Protein AF-A0A9E4A4Y9-F1 (afdb_monomer)

pLDDT: mean 81.12, std 15.66, range [38.66, 94.12]

Radius of gyration: 18.66 Å; Cα contacts (8 Å, |Δi|>4): 72; chains: 1; bounding box: 47×20×52 Å

Structure (mmCIF, N/CA/C/O backbone):
data_AF-A0A9E4A4Y9-F1
#
_entry.id   AF-A0A9E4A4Y9-F1
#
loop_
_atom_site.group_PDB
_atom_site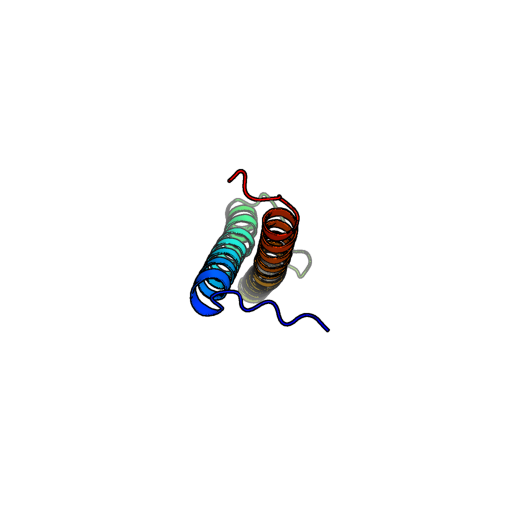.id
_atom_site.type_symbol
_atom_site.label_atom_id
_atom_site.label_alt_id
_atom_site.label_comp_id
_atom_site.label_asym_id
_atom_site.label_entity_id
_atom_site.label_seq_id
_atom_site.pdbx_PDB_ins_code
_atom_site.Cartn_x
_atom_site.Cartn_y
_atom_site.Cartn_z
_atom_site.occupancy
_atom_site.B_iso_or_equiv
_atom_site.auth_seq_id
_atom_site.auth_comp_id
_atom_site.auth_asym_id
_atom_site.auth_atom_id
_atom_site.pdbx_PDB_model_num
ATOM 1 N N . MET A 1 1 ? -4.767 7.521 32.733 1.00 41.19 1 MET A N 1
ATOM 2 C CA . MET A 1 1 ? -4.745 6.905 31.389 1.00 41.19 1 MET A CA 1
ATOM 3 C C . MET A 1 1 ? -5.995 6.057 31.271 1.00 41.19 1 MET A C 1
ATOM 5 O O . MET A 1 1 ? -6.152 5.130 32.047 1.00 41.19 1 MET A O 1
ATOM 9 N N . GLN A 1 2 ? -6.954 6.461 30.441 1.00 40.31 2 GLN A N 1
ATOM 10 C CA . GLN A 1 2 ? -8.264 5.812 30.400 1.00 40.31 2 GLN A CA 1
ATOM 11 C C . GLN A 1 2 ? -8.219 4.698 29.356 1.00 40.31 2 GLN A C 1
ATOM 13 O O . GLN A 1 2 ? -8.190 4.977 28.158 1.00 40.31 2 GLN A O 1
ATOM 18 N N . GLU A 1 3 ? -8.153 3.449 29.817 1.00 40.72 3 GLU A N 1
ATOM 19 C CA . GLU A 1 3 ? -8.118 2.273 28.951 1.00 40.72 3 GLU A CA 1
ATOM 20 C C . GLU A 1 3 ? -9.422 2.178 28.161 1.00 40.72 3 GLU A C 1
ATOM 22 O O . GLU A 1 3 ? -10.509 1.866 28.661 1.00 40.72 3 GLU A O 1
ATOM 27 N N . VAL A 1 4 ? -9.329 2.515 26.882 1.00 51.56 4 VAL A N 1
ATOM 28 C CA . VAL A 1 4 ? -10.434 2.355 25.957 1.00 51.56 4 VAL A CA 1
ATOM 29 C C . VAL A 1 4 ? -10.510 0.867 25.619 1.00 51.56 4 VAL A C 1
ATOM 31 O O . VAL A 1 4 ? -9.873 0.413 24.677 1.00 51.56 4 VAL A O 1
ATOM 34 N N . HIS A 1 5 ? -11.300 0.101 26.381 1.00 49.41 5 HIS A N 1
ATOM 35 C CA . HIS A 1 5 ? -11.746 -1.240 25.983 1.00 49.41 5 HIS A CA 1
ATOM 36 C C . HIS A 1 5 ? -12.624 -1.119 24.719 1.00 49.41 5 HIS A C 1
ATOM 38 O O . HIS A 1 5 ? -13.853 -1.053 24.775 1.00 49.41 5 HIS A O 1
ATOM 44 N N . LEU A 1 6 ? -11.979 -0.965 23.564 1.00 55.94 6 LEU A N 1
ATOM 45 C CA . LEU A 1 6 ? -12.563 -1.150 22.240 1.00 55.94 6 LEU A CA 1
ATOM 46 C C . LEU A 1 6 ? -12.510 -2.650 21.930 1.00 55.94 6 LEU A C 1
ATOM 48 O O . LEU A 1 6 ? -11.510 -3.274 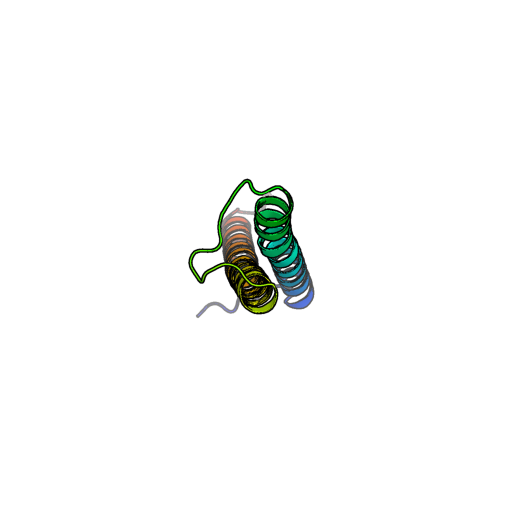22.270 1.00 55.94 6 LEU A O 1
ATOM 52 N N . PRO A 1 7 ? -13.516 -3.259 21.275 1.00 63.72 7 PRO A N 1
ATOM 53 C CA . PRO A 1 7 ? -13.386 -4.601 20.712 1.00 63.72 7 PRO A CA 1
ATOM 54 C C . PRO A 1 7 ? -12.258 -4.625 19.668 1.00 63.72 7 PRO A C 1
ATOM 56 O O . PRO A 1 7 ? -12.491 -4.422 18.473 1.00 63.72 7 PRO A O 1
ATOM 59 N N . ILE A 1 8 ? -11.031 -4.857 20.148 1.00 67.81 8 ILE A N 1
ATOM 60 C CA . ILE A 1 8 ? -9.758 -4.723 19.424 1.00 67.81 8 ILE A CA 1
ATOM 61 C C . ILE A 1 8 ? -9.844 -5.449 18.083 1.00 67.81 8 ILE A C 1
ATOM 63 O O . ILE A 1 8 ? -9.519 -4.883 17.046 1.00 67.81 8 ILE A O 1
ATOM 67 N N . LYS A 1 9 ? -10.425 -6.653 18.086 1.00 71.69 9 LYS A N 1
ATOM 68 C CA . LYS A 1 9 ? -10.541 -7.522 16.912 1.00 71.69 9 LYS A CA 1
ATOM 69 C C . LYS A 1 9 ? -11.349 -6.904 15.760 1.00 71.69 9 LYS A C 1
ATOM 71 O O . LYS A 1 9 ? -10.947 -7.019 14.604 1.00 71.69 9 LYS A O 1
ATOM 76 N N . LYS A 1 10 ? -12.464 -6.215 16.046 1.00 69.94 10 LYS A N 1
ATOM 77 C CA . LYS A 1 10 ? -13.322 -5.613 15.004 1.00 69.94 10 LYS A CA 1
ATOM 78 C C . LYS A 1 10 ? -12.651 -4.397 14.370 1.00 69.94 10 LYS A C 1
ATOM 80 O O . LYS A 1 10 ? -12.659 -4.253 13.153 1.00 69.94 10 LYS A O 1
ATOM 85 N N . TYR A 1 11 ? -12.047 -3.549 15.193 1.00 77.19 11 TYR A N 1
ATOM 86 C CA . TYR A 1 11 ? -11.372 -2.344 14.721 1.00 77.19 11 TYR A CA 1
ATOM 87 C C . TYR A 1 11 ? -10.061 -2.656 14.009 1.00 77.19 11 TYR A C 1
ATOM 89 O O . TYR A 1 11 ? -9.816 -2.100 12.949 1.00 77.19 11 TYR A O 1
ATOM 97 N N . GLN A 1 12 ? -9.296 -3.626 14.505 1.00 81.19 12 GLN A N 1
ATOM 98 C CA . GLN A 1 12 ? -8.115 -4.149 13.826 1.00 81.19 12 GLN A CA 1
ATOM 99 C C . GLN A 1 12 ? -8.460 -4.721 12.445 1.00 81.19 12 GLN A C 1
ATOM 101 O O . GLN A 1 12 ? -7.731 -4.474 11.491 1.00 81.19 12 GLN A O 1
ATOM 106 N N . THR A 1 13 ? -9.596 -5.417 12.306 1.00 85.81 13 THR A N 1
ATOM 107 C CA . THR A 1 13 ? -10.062 -5.908 10.996 1.00 85.81 13 THR A CA 1
ATOM 108 C C . THR A 1 13 ? -10.318 -4.754 10.024 1.00 85.81 13 THR A C 1
ATOM 110 O O . THR A 1 13 ? -9.880 -4.819 8.881 1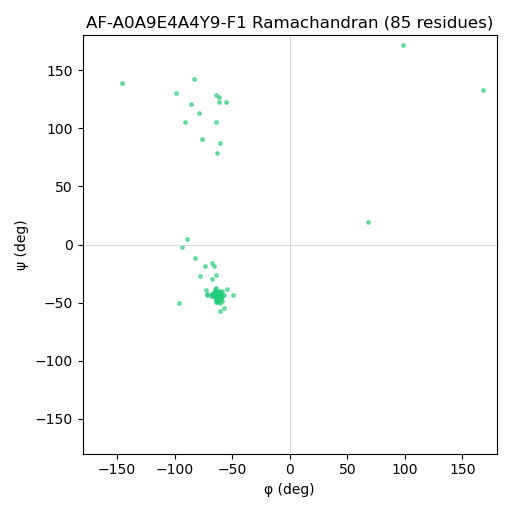.00 85.81 13 THR A O 1
ATOM 113 N N . ILE A 1 14 ? -10.963 -3.671 10.475 1.00 84.69 14 ILE A N 1
ATOM 114 C CA . ILE A 1 14 ? -11.206 -2.477 9.645 1.00 84.69 14 ILE A CA 1
ATOM 115 C C . ILE A 1 14 ? -9.878 -1.855 9.199 1.00 84.69 14 ILE A C 1
ATOM 117 O O . ILE A 1 14 ? -9.718 -1.539 8.023 1.00 84.69 14 ILE A O 1
ATOM 121 N N . THR A 1 15 ? -8.914 -1.727 10.111 1.00 85.94 15 THR A N 1
ATOM 122 C CA . THR A 1 15 ? -7.589 -1.176 9.805 1.00 85.94 15 THR A CA 1
ATOM 123 C C . THR A 1 15 ? -6.823 -2.040 8.803 1.00 85.94 15 THR A C 1
ATOM 125 O O . THR A 1 15 ? -6.217 -1.509 7.877 1.00 85.94 15 THR A O 1
ATOM 128 N N . ILE A 1 16 ? -6.879 -3.368 8.951 1.00 88.00 16 ILE A N 1
ATOM 129 C CA . ILE A 1 16 ? -6.244 -4.315 8.024 1.00 88.00 16 ILE A CA 1
ATOM 130 C C . ILE A 1 16 ? -6.884 -4.215 6.640 1.00 88.00 16 ILE A C 1
ATOM 132 O O . ILE A 1 16 ? -6.169 -4.104 5.648 1.00 88.00 16 ILE A O 1
ATOM 136 N N . VAL A 1 17 ? -8.217 -4.202 6.559 1.00 91.50 17 VAL A N 1
ATOM 137 C CA . VAL A 1 17 ? -8.924 -4.053 5.279 1.00 91.50 17 VAL A CA 1
ATOM 138 C C . VAL A 1 17 ? -8.559 -2.722 4.621 1.00 91.50 17 VAL A C 1
ATOM 140 O O . VAL A 1 17 ? -8.231 -2.704 3.439 1.00 91.50 17 VAL A O 1
ATOM 143 N N . ALA A 1 18 ? -8.533 -1.623 5.379 1.00 90.62 18 ALA A N 1
ATOM 144 C CA . ALA A 1 18 ? -8.123 -0.319 4.863 1.00 90.62 18 ALA A CA 1
ATOM 145 C C . ALA A 1 18 ? -6.672 -0.320 4.351 1.00 90.62 18 ALA A C 1
ATOM 147 O O . ALA A 1 18 ? -6.403 0.248 3.295 1.00 90.62 18 ALA A O 1
ATOM 148 N N . ALA A 1 19 ? -5.752 -0.991 5.048 1.00 89.00 19 ALA A N 1
ATOM 149 C CA . ALA A 1 19 ? -4.367 -1.129 4.609 1.00 89.00 19 ALA A CA 1
ATOM 150 C C . ALA A 1 19 ? -4.250 -1.951 3.314 1.00 89.00 19 ALA A C 1
ATOM 152 O O . ALA A 1 19 ? -3.524 -1.553 2.407 1.00 89.00 19 ALA A O 1
ATOM 153 N N . VAL A 1 20 ? -4.998 -3.053 3.186 1.00 93.00 20 VAL A N 1
ATOM 154 C CA . VAL A 1 20 ? -5.031 -3.872 1.959 1.00 93.00 20 VAL A CA 1
ATOM 155 C C . VAL A 1 20 ? -5.604 -3.080 0.784 1.00 93.00 20 VAL A C 1
ATOM 157 O O . VAL A 1 20 ? -5.037 -3.096 -0.305 1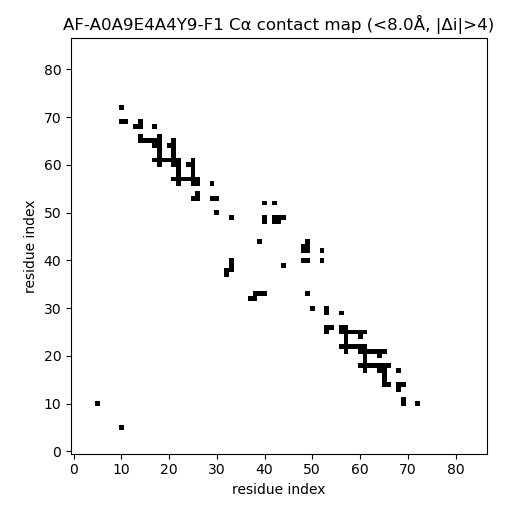.00 93.00 20 VAL A O 1
ATOM 160 N N . VAL A 1 21 ? -6.694 -2.340 0.999 1.00 93.06 21 VAL A N 1
ATOM 161 C CA . VAL A 1 21 ? -7.279 -1.473 -0.035 1.00 93.06 21 VAL A CA 1
ATOM 162 C C . VAL A 1 21 ? -6.301 -0.363 -0.430 1.00 93.06 21 VAL A C 1
ATOM 164 O O . VAL A 1 21 ? -6.100 -0.126 -1.620 1.00 93.06 21 VAL A O 1
ATOM 167 N N . GLY A 1 22 ? -5.643 0.269 0.546 1.00 91.56 22 GLY A N 1
ATOM 168 C CA . GLY A 1 22 ? -4.597 1.263 0.302 1.00 91.56 22 GLY A CA 1
ATOM 169 C C . GLY A 1 22 ? -3.436 0.692 -0.511 1.00 91.56 22 GLY A C 1
ATOM 170 O O . GLY A 1 22 ? -3.022 1.299 -1.492 1.00 91.56 22 GLY A O 1
ATOM 171 N N . PHE A 1 23 ? -2.975 -0.518 -0.185 1.00 94.12 23 PHE A N 1
ATOM 172 C CA . PHE A 1 23 ? -1.948 -1.213 -0.960 1.00 94.12 23 PHE A CA 1
ATOM 173 C C . PHE A 1 23 ? -2.372 -1.436 -2.415 1.00 94.12 23 PHE A C 1
ATOM 175 O O . PHE A 1 23 ? -1.620 -1.124 -3.339 1.00 94.12 23 PHE A O 1
ATOM 182 N N . LEU A 1 24 ? -3.584 -1.954 -2.636 1.00 93.94 24 LEU A N 1
ATOM 183 C CA . LEU A 1 24 ? -4.096 -2.213 -3.982 1.00 93.94 24 LEU A CA 1
ATOM 184 C C . LEU A 1 24 ? -4.189 -0.926 -4.801 1.00 93.94 24 LEU A C 1
ATOM 186 O O . LEU A 1 24 ? -3.738 -0.898 -5.940 1.00 93.94 24 LEU A O 1
ATOM 190 N N . LEU A 1 25 ? -4.701 0.160 -4.225 1.00 91.69 25 LEU A N 1
ATOM 191 C CA . LEU A 1 25 ? -4.770 1.449 -4.917 1.00 91.69 25 LEU A CA 1
ATOM 192 C C . LEU A 1 25 ? -3.372 2.035 -5.174 1.00 91.69 25 LEU A C 1
ATOM 194 O O . LEU A 1 25 ? -3.082 2.471 -6.288 1.00 91.69 25 LEU A O 1
ATOM 198 N N . GLY A 1 26 ? -2.485 1.993 -4.178 1.00 90.62 26 GLY A N 1
ATOM 199 C CA . GLY A 1 26 ? -1.111 2.491 -4.273 1.00 90.62 26 GLY A CA 1
ATOM 200 C C . GLY A 1 26 ? -0.205 1.690 -5.211 1.00 90.62 26 GLY A C 1
ATOM 201 O O . GLY A 1 26 ? 0.844 2.197 -5.609 1.00 90.62 26 GLY A O 1
ATOM 202 N N . THR A 1 27 ? -0.604 0.471 -5.583 1.00 93.69 27 THR A N 1
ATOM 203 C CA . THR A 1 27 ? 0.064 -0.342 -6.609 1.00 93.69 27 THR A CA 1
ATOM 204 C C . THR A 1 27 ? -0.607 -0.200 -7.976 1.00 93.69 27 THR A C 1
ATOM 206 O O . THR A 1 27 ? 0.083 0.095 -8.951 1.00 93.6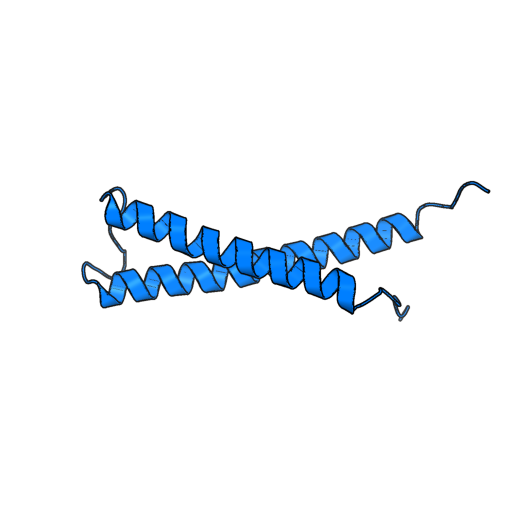9 27 THR A O 1
ATOM 209 N N . LEU A 1 28 ? -1.936 -0.352 -8.077 1.00 92.50 28 LEU A N 1
ATOM 210 C CA . LEU A 1 28 ? -2.643 -0.335 -9.365 1.00 92.50 28 LEU A CA 1
ATOM 211 C C . LEU A 1 28 ? -2.525 1.004 -10.091 1.00 92.50 28 LEU A C 1
ATOM 213 O O . LEU A 1 28 ? -2.339 1.004 -11.305 1.00 92.50 28 LEU A O 1
ATOM 217 N N . ILE A 1 29 ? -2.647 2.129 -9.381 1.00 91.25 29 ILE A N 1
ATOM 218 C CA . ILE A 1 29 ? -2.618 3.460 -10.005 1.00 91.25 29 ILE A CA 1
ATOM 219 C C . ILE A 1 29 ? -1.276 3.696 -10.719 1.00 91.25 29 ILE A C 1
ATOM 221 O O . ILE A 1 29 ? -1.288 3.923 -11.932 1.00 91.25 29 ILE A O 1
ATOM 225 N N . PRO A 1 30 ? -0.116 3.603 -10.037 1.00 88.94 30 PRO A N 1
ATOM 226 C CA . PRO A 1 30 ? 1.163 3.764 -10.713 1.00 88.94 30 PRO A CA 1
ATOM 227 C C . PRO A 1 30 ? 1.425 2.649 -11.730 1.00 88.94 30 PRO A C 1
ATOM 229 O O . PRO A 1 30 ? 1.892 2.954 -12.823 1.00 88.94 30 PRO A O 1
ATOM 232 N N . ALA A 1 31 ? 1.062 1.389 -11.456 1.00 90.12 31 ALA A N 1
ATOM 233 C CA . ALA A 1 31 ? 1.215 0.308 -12.436 1.00 90.12 31 ALA A CA 1
ATOM 234 C C . ALA A 1 31 ? 0.469 0.598 -13.751 1.00 90.12 31 ALA A C 1
ATOM 236 O O . ALA A 1 31 ? 1.023 0.408 -14.835 1.00 90.12 31 ALA A O 1
ATOM 237 N N . PHE A 1 32 ? -0.764 1.105 -13.667 1.00 91.44 32 PHE A N 1
ATOM 238 C CA . PHE A 1 32 ? -1.555 1.496 -14.830 1.00 91.44 32 PHE A CA 1
ATOM 239 C C . PHE A 1 32 ? -0.961 2.716 -15.541 1.00 91.44 32 PHE A C 1
ATOM 241 O O . PHE A 1 32 ? -0.871 2.723 -16.770 1.00 91.44 32 PHE A O 1
ATOM 248 N N . ALA A 1 33 ? -0.511 3.724 -14.786 1.00 89.88 33 ALA A N 1
ATOM 249 C CA . ALA A 1 33 ? 0.124 4.916 -15.343 1.00 89.88 33 ALA A CA 1
ATOM 250 C C . ALA A 1 33 ? 1.397 4.574 -16.136 1.00 89.88 33 ALA A C 1
ATOM 252 O O . ALA A 1 33 ? 1.565 5.064 -17.254 1.00 89.88 33 ALA A O 1
ATOM 253 N N . PHE A 1 34 ? 2.243 3.682 -15.609 1.00 88.69 34 PHE A N 1
ATOM 254 C CA . PHE A 1 34 ? 3.426 3.190 -16.320 1.00 88.69 34 PHE A CA 1
ATOM 255 C C . PHE A 1 34 ? 3.052 2.320 -17.523 1.00 88.69 34 PHE A C 1
ATOM 257 O O . PHE A 1 34 ? 3.591 2.519 -18.608 1.0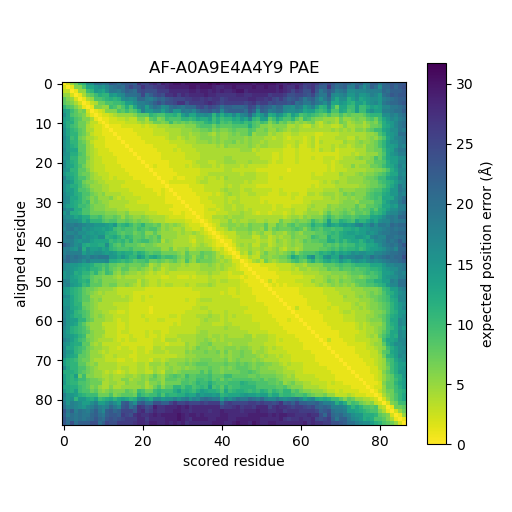0 88.69 34 PHE A O 1
ATOM 264 N N . GLY A 1 35 ? 2.097 1.397 -17.372 1.00 85.94 35 GLY A N 1
ATOM 265 C CA . GLY A 1 35 ? 1.679 0.498 -18.454 1.00 85.94 35 GLY A CA 1
ATOM 266 C C . GLY A 1 35 ? 1.039 1.211 -19.651 1.00 85.94 35 GLY A C 1
ATOM 267 O O . GLY A 1 35 ? 1.102 0.710 -20.771 1.00 85.94 35 GLY A O 1
ATOM 268 N N . LYS A 1 36 ? 0.441 2.387 -19.435 1.00 88.81 36 LYS A N 1
ATOM 269 C CA . LYS A 1 36 ? -0.132 3.236 -20.492 1.00 88.81 36 LYS A CA 1
ATOM 270 C C . LYS A 1 36 ? 0.824 4.310 -21.019 1.00 88.81 36 LYS A C 1
ATOM 272 O O . LYS A 1 36 ? 0.438 5.045 -21.923 1.00 88.81 36 LYS A O 1
ATOM 277 N N . GLY A 1 37 ? 2.034 4.419 -20.469 1.00 84.00 37 GLY A N 1
ATOM 278 C CA . GLY A 1 37 ? 2.988 5.466 -20.844 1.00 84.00 37 GLY A CA 1
ATOM 279 C C . GLY A 1 37 ? 2.564 6.877 -20.420 1.00 84.00 37 GLY A C 1
ATOM 280 O O . GLY A 1 37 ? 3.075 7.852 -20.960 1.00 84.00 37 GLY A O 1
ATOM 281 N N . TYR A 1 38 ? 1.639 7.009 -19.461 1.00 87.81 38 TYR A N 1
ATOM 282 C CA . TYR A 1 38 ? 1.238 8.315 -18.919 1.00 87.81 38 TYR A CA 1
ATOM 283 C C . TYR A 1 38 ? 2.301 8.923 -18.001 1.00 87.81 38 TYR A C 1
ATOM 285 O O . TYR A 1 38 ? 2.256 10.118 -17.717 1.00 87.81 38 TYR A O 1
ATOM 293 N N . TRP A 1 39 ? 3.228 8.106 -17.501 1.00 83.00 39 TRP A N 1
ATOM 294 C CA .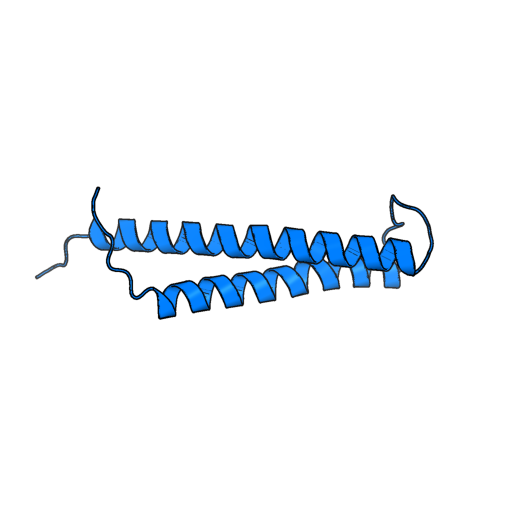 TRP A 1 39 ? 4.251 8.528 -16.555 1.00 83.00 39 TRP A CA 1
ATOM 295 C C . TRP A 1 39 ? 5.557 7.762 -16.800 1.00 83.00 39 TRP A C 1
ATOM 297 O O . TRP A 1 39 ? 5.528 6.549 -16.997 1.00 83.00 39 TRP A O 1
ATOM 307 N N . SER A 1 40 ? 6.704 8.445 -16.722 1.00 84.31 40 SER A N 1
ATOM 308 C CA . SER A 1 40 ? 8.043 7.829 -16.765 1.00 84.31 40 SER A CA 1
ATOM 309 C C . SER A 1 40 ? 8.630 7.656 -15.361 1.00 84.31 40 SER A C 1
ATOM 311 O O . SER A 1 40 ? 8.614 8.580 -14.546 1.00 84.31 40 SER A O 1
ATOM 313 N N . CYS A 1 41 ? 9.130 6.462 -15.039 1.00 82.88 41 CYS A N 1
ATOM 314 C CA . CYS A 1 41 ? 9.626 6.174 -13.691 1.00 82.88 41 CYS A CA 1
ATOM 315 C C . CYS A 1 41 ? 10.850 7.050 -13.362 1.00 82.88 41 CYS A C 1
ATOM 317 O O . CYS A 1 41 ? 11.814 7.038 -14.131 1.00 82.88 41 CYS A O 1
ATOM 319 N N . PRO A 1 42 ? 10.871 7.766 -12.217 1.00 82.88 42 PRO A N 1
ATOM 320 C CA . PRO A 1 42 ? 11.978 8.663 -11.869 1.00 82.88 42 PRO A CA 1
ATOM 321 C C . PRO A 1 42 ? 13.301 7.921 -11.628 1.00 82.88 42 PRO A C 1
ATOM 323 O O . PRO A 1 42 ? 14.370 8.516 -11.705 1.00 82.88 42 PRO A O 1
ATOM 326 N N . PH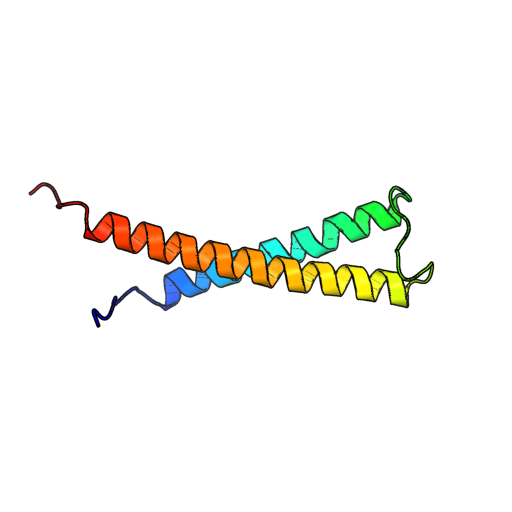E A 1 43 ? 13.244 6.611 -11.374 1.00 85.12 43 PHE A N 1
ATOM 327 C CA . PHE A 1 43 ? 14.417 5.752 -11.192 1.00 85.12 43 PHE A CA 1
ATOM 328 C C . PHE A 1 43 ? 14.930 5.146 -12.514 1.00 85.12 43 PHE A C 1
ATOM 330 O O . PHE A 1 43 ? 15.878 4.356 -12.519 1.00 85.12 43 PHE A O 1
ATOM 337 N N . GLY A 1 44 ? 14.334 5.527 -13.647 1.00 84.44 44 GLY A N 1
ATOM 338 C CA . GLY A 1 44 ? 14.693 5.083 -14.990 1.00 84.44 44 GLY A CA 1
ATOM 339 C C . GLY A 1 44 ? 13.808 3.960 -15.524 1.00 84.44 44 GLY A C 1
ATOM 340 O O . GLY A 1 44 ? 12.981 3.382 -14.815 1.00 84.44 44 GLY A O 1
ATOM 341 N N . GLU A 1 45 ? 14.003 3.648 -16.802 1.00 79.19 45 GLU A N 1
ATOM 342 C CA . GLU A 1 45 ? 13.215 2.646 -17.511 1.00 79.19 45 GLU A CA 1
ATOM 343 C C . GLU A 1 45 ? 13.805 1.249 -17.306 1.00 79.19 45 GLU A C 1
ATOM 345 O O . GLU A 1 45 ? 14.975 0.982 -17.572 1.00 79.19 45 GLU A O 1
ATOM 350 N N . GLY A 1 46 ? 12.995 0.352 -16.752 1.00 83.12 46 GLY A N 1
ATOM 351 C CA . GLY A 1 46 ? 13.386 -1.024 -16.484 1.00 83.12 46 GLY A CA 1
ATOM 352 C C . GLY A 1 46 ? 12.367 -1.709 -15.589 1.00 83.12 46 GLY A C 1
ATOM 353 O O . GLY A 1 46 ? 11.975 -1.159 -14.559 1.00 83.12 46 GLY A O 1
ATOM 354 N N . ALA A 1 47 ? 11.957 -2.924 -15.958 1.00 85.00 47 ALA A N 1
ATOM 355 C CA . ALA A 1 47 ? 10.889 -3.656 -15.272 1.00 85.00 47 ALA A CA 1
ATOM 356 C C . ALA A 1 47 ? 11.143 -3.811 -13.761 1.00 85.00 47 ALA A C 1
ATOM 358 O O . ALA A 1 47 ? 10.227 -3.644 -12.962 1.00 85.00 47 ALA A O 1
ATOM 359 N N . ILE A 1 48 ? 12.398 -4.041 -13.360 1.00 89.00 48 ILE A N 1
ATOM 360 C CA . ILE A 1 48 ? 12.792 -4.176 -11.949 1.00 89.00 48 ILE A CA 1
ATOM 361 C C . ILE A 1 48 ? 12.631 -2.848 -11.196 1.00 89.00 48 ILE A C 1
ATOM 363 O O . ILE A 1 48 ? 12.129 -2.828 -10.075 1.00 89.00 48 ILE A O 1
ATOM 367 N N . ARG A 1 49 ? 13.025 -1.725 -11.810 1.00 89.50 49 ARG A N 1
ATOM 368 C CA . ARG A 1 49 ? 12.955 -0.396 -11.180 1.00 89.50 49 ARG A CA 1
ATOM 369 C C . ARG A 1 49 ? 11.515 0.094 -11.078 1.00 89.50 49 ARG A C 1
ATOM 371 O O . ARG A 1 49 ? 11.114 0.598 -10.035 1.00 89.50 49 ARG A O 1
ATOM 378 N N . ILE A 1 50 ? 10.734 -0.110 -12.138 1.00 89.50 50 ILE A N 1
ATOM 379 C CA . ILE A 1 50 ? 9.302 0.205 -12.177 1.00 89.50 50 ILE A CA 1
ATOM 380 C C . ILE A 1 50 ? 8.552 -0.658 -11.160 1.00 89.50 50 ILE A C 1
ATOM 382 O O . ILE A 1 50 ? 7.818 -0.124 -10.335 1.00 89.50 50 ILE A O 1
ATOM 386 N N . GLY A 1 51 ? 8.785 -1.974 -11.159 1.00 88.69 51 GLY A N 1
ATOM 387 C CA . GLY A 1 51 ? 8.167 -2.893 -10.204 1.00 88.69 51 GLY A CA 1
ATOM 388 C C . GLY A 1 51 ? 8.519 -2.555 -8.755 1.00 88.69 51 GLY A C 1
ATOM 389 O O . GLY A 1 51 ? 7.632 -2.502 -7.907 1.00 88.69 51 GLY A O 1
ATOM 390 N N . GLY A 1 52 ? 9.790 -2.246 -8.478 1.00 91.12 52 GLY A N 1
ATOM 391 C CA . GLY A 1 52 ? 10.239 -1.812 -7.155 1.00 91.12 52 GLY A CA 1
ATOM 392 C C . GLY A 1 52 ? 9.577 -0.509 -6.701 1.00 91.12 52 GLY A C 1
ATOM 393 O O . GLY A 1 52 ? 9.110 -0.425 -5.566 1.00 91.12 52 GLY A O 1
ATOM 394 N N . PHE A 1 53 ? 9.473 0.483 -7.590 1.00 90.81 53 PHE A N 1
ATOM 395 C CA . PHE A 1 53 ? 8.793 1.743 -7.292 1.00 90.81 53 PHE A CA 1
ATOM 396 C C . PHE A 1 53 ? 7.298 1.541 -7.019 1.00 90.81 53 PHE A C 1
ATOM 398 O O . PHE A 1 53 ? 6.800 2.025 -6.007 1.00 90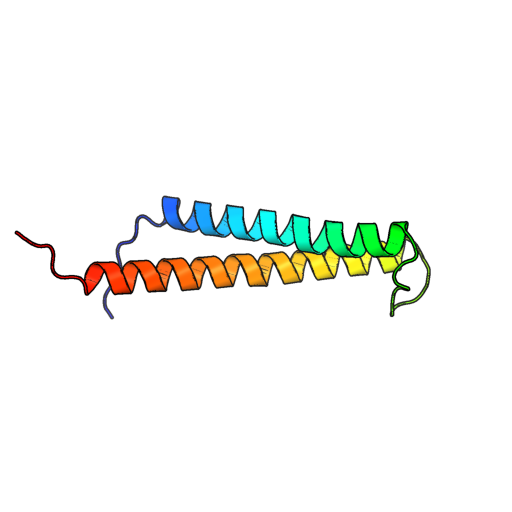.81 53 PHE A O 1
ATOM 405 N N . VAL A 1 54 ? 6.604 0.771 -7.863 1.00 92.88 54 VAL A N 1
ATOM 406 C CA . VAL A 1 54 ? 5.180 0.432 -7.694 1.00 92.88 54 VAL A CA 1
ATOM 407 C C . VAL A 1 54 ? 4.933 -0.301 -6.373 1.00 92.88 54 VAL A C 1
ATOM 409 O O . VAL A 1 54 ? 3.959 -0.023 -5.673 1.00 92.88 54 VAL A O 1
ATOM 412 N N . LEU A 1 55 ? 5.816 -1.230 -6.001 1.00 93.75 55 LEU A N 1
ATOM 413 C CA . LEU A 1 55 ? 5.714 -1.938 -4.728 1.00 93.75 55 LEU A CA 1
ATOM 414 C C . LEU A 1 55 ? 5.911 -0.982 -3.541 1.00 93.75 55 LEU A C 1
ATOM 416 O O . LEU A 1 55 ? 5.131 -1.020 -2.589 1.00 93.75 55 LEU A O 1
ATOM 420 N N . LEU A 1 56 ? 6.913 -0.101 -3.609 1.00 93.88 56 LEU A N 1
ATOM 421 C CA . LEU A 1 56 ? 7.179 0.917 -2.588 1.00 93.88 56 LEU A CA 1
ATOM 422 C C . LEU A 1 56 ? 5.994 1.867 -2.399 1.00 93.88 56 LEU A C 1
ATOM 424 O O . LEU A 1 56 ? 5.590 2.115 -1.261 1.00 93.88 56 LEU A O 1
ATOM 428 N N . THR A 1 57 ? 5.405 2.365 -3.488 1.00 93.25 57 THR A N 1
ATOM 429 C CA . THR A 1 57 ? 4.218 3.230 -3.421 1.00 93.25 57 THR A CA 1
ATOM 430 C C . THR A 1 57 ? 3.020 2.488 -2.839 1.00 93.25 57 THR A C 1
ATOM 432 O O . THR A 1 57 ? 2.282 3.056 -2.033 1.00 93.25 57 THR A O 1
ATOM 435 N N . GLY A 1 58 ? 2.869 1.204 -3.168 1.00 92.44 58 GLY A N 1
ATOM 436 C CA . GLY A 1 58 ? 1.896 0.306 -2.553 1.00 92.44 58 GLY A CA 1
ATOM 437 C C . GLY A 1 58 ? 2.046 0.209 -1.040 1.00 92.44 58 GLY A C 1
ATOM 438 O O . GLY A 1 58 ? 1.094 0.469 -0.305 1.00 92.44 58 GLY A O 1
ATOM 439 N N . ILE A 1 59 ? 3.247 -0.128 -0.560 1.00 93.56 59 ILE A N 1
ATOM 440 C CA . ILE A 1 59 ? 3.543 -0.260 0.877 1.00 93.56 59 ILE A CA 1
ATOM 441 C C . ILE A 1 59 ? 3.294 1.066 1.604 1.00 93.56 59 ILE A C 1
ATOM 443 O O . ILE A 1 59 ? 2.643 1.088 2.651 1.00 93.56 59 ILE A O 1
ATOM 447 N N . LEU A 1 60 ? 3.768 2.180 1.040 1.00 93.81 60 LEU A N 1
ATOM 448 C CA . LEU A 1 60 ? 3.586 3.504 1.632 1.00 93.81 60 LEU A CA 1
ATOM 449 C C . LEU A 1 60 ? 2.098 3.879 1.719 1.00 93.81 60 LEU A C 1
ATOM 451 O O . LEU A 1 60 ? 1.642 4.374 2.751 1.00 93.81 60 LEU A O 1
ATOM 455 N N . SER A 1 61 ? 1.326 3.590 0.669 1.00 93.19 61 SER A N 1
ATOM 456 C CA . SER A 1 61 ? -0.119 3.826 0.643 1.00 93.19 61 SER A CA 1
ATOM 457 C C . SER A 1 61 ? -0.863 2.956 1.661 1.00 93.19 61 SER A C 1
ATOM 459 O O . SER A 1 61 ? -1.734 3.454 2.373 1.00 93.19 61 SER A O 1
ATOM 461 N N . ALA A 1 62 ? -0.472 1.687 1.807 1.00 92.88 62 ALA A N 1
ATOM 462 C CA . ALA A 1 62 ? -1.030 0.775 2.804 1.00 92.88 62 ALA A CA 1
ATOM 463 C C . ALA A 1 62 ? -0.829 1.292 4.235 1.00 92.88 62 ALA A C 1
ATOM 465 O O . ALA A 1 62 ? -1.767 1.297 5.035 1.00 92.88 62 ALA A O 1
ATOM 466 N N . LEU A 1 63 ? 0.383 1.769 4.545 1.00 91.69 63 LEU A N 1
ATOM 467 C CA . LEU A 1 63 ? 0.718 2.358 5.842 1.00 91.69 63 LEU A CA 1
ATOM 468 C C . LEU A 1 63 ? -0.104 3.621 6.113 1.00 91.69 63 LEU A C 1
ATOM 470 O O . LEU A 1 63 ? -0.662 3.768 7.200 1.00 91.69 63 LEU A O 1
ATOM 474 N N . LEU A 1 64 ? -0.208 4.519 5.131 1.00 93.06 64 LEU A N 1
ATOM 475 C CA . LEU A 1 64 ? -0.991 5.750 5.255 1.00 93.06 64 LEU A CA 1
ATOM 476 C C . LEU A 1 64 ? -2.482 5.453 5.454 1.00 93.06 64 LEU A C 1
ATOM 478 O O . LEU A 1 64 ? -3.081 5.966 6.398 1.00 93.06 64 LEU A O 1
ATOM 482 N N . ALA A 1 65 ? -3.071 4.598 4.616 1.00 90.69 65 ALA A N 1
ATOM 483 C CA . ALA A 1 65 ? -4.486 4.241 4.687 1.00 90.69 65 ALA A CA 1
ATOM 484 C C . ALA A 1 65 ? -4.831 3.494 5.983 1.00 90.69 65 ALA A C 1
ATOM 486 O O . ALA A 1 65 ? -5.819 3.823 6.643 1.00 90.69 65 ALA A O 1
ATOM 487 N N . GLY A 1 66 ? -3.995 2.532 6.385 1.00 86.56 66 GLY A N 1
ATOM 488 C CA . GLY A 1 66 ? -4.151 1.807 7.644 1.00 86.56 66 GLY A CA 1
ATOM 489 C C . GLY A 1 66 ? -4.084 2.747 8.848 1.00 86.56 66 GLY A C 1
ATOM 490 O O . GLY A 1 66 ? -4.993 2.759 9.677 1.00 86.56 66 GLY A O 1
ATOM 491 N N . ASN A 1 67 ? -3.065 3.604 8.925 1.00 90.69 67 ASN A N 1
ATOM 492 C CA . ASN A 1 67 ? -2.935 4.548 10.037 1.00 90.69 67 ASN A CA 1
ATOM 493 C C . ASN A 1 67 ? -4.062 5.590 10.059 1.00 90.69 67 ASN A C 1
ATOM 495 O O . ASN A 1 67 ? -4.610 5.873 11.126 1.00 90.69 67 ASN A O 1
ATOM 499 N N . ALA A 1 68 ? -4.468 6.117 8.901 1.00 89.81 68 ALA A N 1
ATOM 500 C CA . ALA A 1 68 ? -5.600 7.035 8.802 1.00 89.81 68 ALA A CA 1
ATOM 501 C C . ALA A 1 68 ? -6.902 6.378 9.290 1.00 89.81 68 ALA A C 1
ATOM 503 O O . ALA A 1 68 ? -7.640 6.978 10.074 1.00 89.81 68 ALA A O 1
ATOM 504 N N . ALA A 1 69 ? -7.157 5.125 8.901 1.00 88.31 69 ALA A N 1
ATOM 505 C CA . ALA A 1 69 ? -8.314 4.366 9.367 1.00 88.31 69 ALA A CA 1
ATOM 506 C C . ALA A 1 69 ? -8.272 4.120 10.883 1.00 88.31 69 ALA A C 1
ATOM 508 O O . ALA A 1 69 ? -9.292 4.284 11.555 1.00 88.31 69 ALA A O 1
ATOM 509 N N . ALA A 1 70 ? -7.104 3.788 11.443 1.00 85.31 70 ALA A N 1
ATOM 510 C CA . ALA A 1 70 ? -6.935 3.616 12.886 1.00 85.31 70 ALA A CA 1
ATOM 511 C C . ALA A 1 70 ? -7.243 4.910 13.656 1.00 85.31 70 ALA A C 1
ATOM 513 O O . ALA A 1 70 ? -8.020 4.891 14.614 1.00 85.31 70 ALA A O 1
ATOM 514 N N . LEU A 1 71 ? -6.692 6.044 13.212 1.00 88.12 71 LEU A N 1
ATOM 515 C CA . LEU A 1 71 ? -6.954 7.354 13.813 1.00 88.12 71 LEU A CA 1
ATOM 516 C C . LEU A 1 71 ? -8.435 7.731 13.726 1.00 88.12 71 LEU A C 1
ATOM 518 O O . LEU A 1 71 ? -9.012 8.186 14.713 1.00 88.12 71 LEU A O 1
ATOM 522 N N . LEU A 1 72 ? -9.067 7.490 12.578 1.00 87.19 72 LEU A N 1
ATOM 523 C CA . LEU A 1 72 ? -10.479 7.788 12.352 1.00 87.19 72 LEU A CA 1
ATOM 524 C C . LEU A 1 72 ? -11.385 6.935 13.249 1.00 87.19 72 LEU A C 1
ATOM 526 O O . LEU A 1 72 ? -12.326 7.446 13.857 1.00 87.19 72 LEU A O 1
ATOM 530 N N . VAL A 1 73 ? -11.064 5.653 13.411 1.00 84.31 73 VAL A N 1
ATOM 531 C CA . VAL A 1 73 ? -11.747 4.759 14.351 1.00 84.31 73 VAL A CA 1
ATOM 532 C C . VAL A 1 73 ? -11.623 5.257 15.793 1.00 84.31 73 VAL A C 1
ATOM 534 O O . VAL A 1 73 ? -12.630 5.315 16.505 1.00 84.31 73 VAL A O 1
ATOM 537 N N . ILE A 1 74 ? -10.415 5.631 16.227 1.00 83.81 74 ILE A N 1
ATOM 538 C CA . ILE A 1 74 ? -10.169 6.160 17.577 1.00 83.81 74 ILE A CA 1
ATOM 539 C C . ILE A 1 74 ? -10.950 7.462 17.783 1.00 83.81 74 ILE A C 1
ATOM 541 O O . ILE A 1 74 ? -11.585 7.649 18.823 1.00 83.81 74 ILE A O 1
ATOM 545 N N . PHE A 1 75 ? -10.957 8.340 16.781 1.00 85.69 75 PHE A N 1
ATOM 546 C CA . PHE A 1 75 ? -11.687 9.601 16.812 1.00 85.69 75 PHE A CA 1
ATOM 547 C C . PHE A 1 75 ? -13.201 9.383 16.945 1.00 85.69 75 PHE A C 1
ATOM 549 O O . PHE A 1 75 ? -13.822 9.939 17.852 1.00 85.69 75 PHE A O 1
ATOM 556 N N . ILE A 1 76 ? -13.791 8.502 16.127 1.00 83.75 76 ILE A N 1
ATOM 557 C CA . ILE A 1 76 ? -15.218 8.146 16.216 1.00 83.75 76 ILE A CA 1
ATOM 558 C C . ILE A 1 76 ? -15.543 7.529 17.579 1.00 83.75 76 ILE A C 1
ATOM 560 O O . ILE A 1 76 ? -16.573 7.850 18.174 1.00 83.75 76 ILE A O 1
ATOM 564 N N . ALA A 1 77 ? -14.682 6.651 18.094 1.00 81.31 77 ALA A N 1
ATOM 565 C CA . ALA A 1 77 ? -14.874 6.047 19.406 1.00 81.31 77 ALA A CA 1
ATOM 566 C C . ALA A 1 77 ? -14.866 7.092 20.529 1.00 81.31 77 ALA A C 1
ATOM 568 O O . ALA A 1 77 ? -15.698 7.021 21.438 1.00 81.31 77 ALA A O 1
ATOM 569 N N . LYS A 1 78 ? -13.968 8.082 20.444 1.00 80.81 78 LYS A N 1
ATOM 570 C CA . LYS A 1 78 ? -13.900 9.202 21.386 1.00 80.81 78 LYS A CA 1
ATOM 571 C C . LYS A 1 78 ? -15.171 10.054 21.319 1.00 80.81 78 LYS A C 1
ATOM 573 O O . LYS A 1 78 ? -15.783 10.274 22.359 1.00 80.81 78 LYS A O 1
ATOM 578 N N . LEU A 1 79 ? -15.625 10.417 20.114 1.00 82.00 79 LEU A N 1
ATOM 579 C CA . LEU A 1 79 ? -16.859 11.187 19.900 1.00 82.00 79 LEU A CA 1
ATOM 580 C C . LEU A 1 79 ? -18.113 10.467 20.413 1.00 82.00 79 LEU A C 1
ATOM 582 O O . LEU A 1 79 ? -18.969 11.080 21.051 1.00 82.00 79 LEU A O 1
ATOM 586 N N . ARG A 1 80 ? -18.219 9.154 20.176 1.00 75.69 80 ARG A N 1
ATOM 587 C CA . ARG A 1 80 ? -19.353 8.348 20.657 1.00 75.69 80 ARG A CA 1
ATOM 588 C C . ARG A 1 80 ? -19.384 8.207 22.178 1.00 75.69 80 ARG A C 1
ATOM 590 O O . ARG A 1 80 ? -20.469 8.074 22.727 1.00 75.69 80 ARG A O 1
ATOM 597 N N . ARG A 1 81 ? -18.235 8.233 22.863 1.00 64.06 81 ARG A N 1
ATOM 598 C CA . ARG A 1 81 ? -18.184 8.227 24.338 1.00 64.06 81 ARG A CA 1
ATOM 599 C C . ARG A 1 81 ? -18.501 9.592 24.954 1.00 64.06 81 ARG A C 1
ATOM 601 O O . ARG A 1 81 ? -18.995 9.623 26.073 1.00 64.06 81 ARG A O 1
ATOM 608 N N . THR A 1 82 ? -18.247 10.694 24.247 1.00 57.09 82 THR A N 1
ATOM 609 C CA . THR A 1 82 ? -18.649 12.048 24.675 1.00 57.09 82 THR A CA 1
ATOM 610 C C . THR A 1 82 ? -20.096 12.396 24.335 1.00 57.09 82 THR A C 1
ATOM 612 O O . THR A 1 82 ? -20.602 13.397 24.827 1.00 57.09 82 THR A O 1
ATOM 615 N N . SER A 1 83 ? -20.776 11.593 23.512 1.00 43.47 83 SER A N 1
ATOM 616 C CA . SER A 1 83 ? -22.205 11.754 23.259 1.00 43.47 83 SER A CA 1
ATOM 617 C C . SER A 1 83 ? -22.990 11.165 24.443 1.00 43.47 83 SER A C 1
ATOM 619 O O . SER A 1 83 ? -22.916 9.951 24.665 1.00 43.47 83 SER A O 1
ATOM 621 N N . PRO A 1 84 ? -23.700 11.981 25.247 1.00 44.09 84 PRO A N 1
ATOM 622 C CA . PRO A 1 84 ? -24.560 11.456 26.297 1.00 44.09 84 PRO A CA 1
ATOM 623 C C . PRO A 1 84 ? -25.632 10.596 25.629 1.00 44.09 84 PRO A C 1
ATOM 625 O O . PRO A 1 84 ? -26.351 11.068 24.750 1.00 44.09 84 PRO A O 1
ATOM 628 N N . LYS A 1 85 ? -25.727 9.318 26.014 1.00 41.66 85 LYS A N 1
ATOM 629 C CA . LYS A 1 85 ? -26.874 8.491 25.623 1.00 41.66 85 LYS A CA 1
ATOM 630 C C . LYS A 1 85 ? -28.147 9.218 26.080 1.00 41.66 85 LYS A C 1
ATOM 632 O O . LYS A 1 85 ? -28.254 9.465 27.285 1.00 41.66 85 LYS A O 1
ATOM 637 N N . PRO A 1 86 ? -29.099 9.542 25.189 1.00 44.06 86 PRO A N 1
ATOM 638 C CA . PRO A 1 86 ? -30.443 9.855 25.645 1.00 44.06 86 PRO A CA 1
ATOM 639 C C . PRO A 1 86 ? -30.983 8.598 26.345 1.00 44.06 86 PRO A C 1
ATOM 641 O O . PRO A 1 86 ? -30.839 7.489 25.823 1.00 44.06 86 PRO A O 1
ATOM 644 N N . LYS A 1 87 ? -31.456 8.784 27.582 1.00 38.66 87 LYS A N 1
ATOM 645 C CA . LYS A 1 87 ? -32.170 7.764 28.358 1.00 38.66 87 LYS A CA 1
ATOM 646 C C . LYS A 1 87 ? -33.461 7.373 27.655 1.00 38.66 87 LYS A C 1
ATOM 648 O O . LYS A 1 87 ? -34.079 8.282 27.058 1.00 38.66 87 LYS A O 1
#

Solvent-accessible surface area (backbone atoms only — not comparable to full-atom values): 4772 Å² total; per-residue (Å²): 135,85,84,76,87,59,70,58,71,64,56,51,48,53,21,49,52,35,16,52,52,23,23,51,51,30,25,50,54,52,48,50,33,46,75,69,66,76,46,79,55,93,85,42,94,45,72,69,51,44,50,51,49,27,50,50,41,7,54,52,30,13,53,51,35,18,51,52,44,46,51,50,52,52,50,51,54,52,53,58,70,71,48,79,77,82,129

Nearest PDB structures (foldseek):
  5zfu-assembly1_F  TM=6.093E-01  e=4.138E+00  Escherichia coli K-12
  8gym-assembly1_x  TM=4.952E-01  e=3.914E+00  Tetrahymena thermophila SB210
  8odt-assembly1_E  TM=5.062E-01  e=6.462E+00  Escherichia coli K-12
  7u8o-assembly1_f  TM=5.484E-01  e=9.545E+00  Sus scrofa

Secondary structure (DSSP, 8-state):
-------HHHHHHHHHHHHHHHHHHHHHHHHHHHHTTSS--TT-S-HHHHHHHHHHHHHHHHHHHHHHHHHHHHHHHHHHHHSPPP-

Mean predicted aligned error: 8.45 Å

Foldseek 3Di:
DDDPPDVCVVLLVQLQVQLQVQLCCQQVVLVVCVVVVVDAQPVHDDPVSSNVNSNVSSNVSSVVRSVVSSVVVVVVSVVVVPDPPDD

Sequence (87 aa):
MQEVHLPIKKYQTITIVAAVVGFLLGTLIPAFAFGKGYWSCPFGEGAIRIGGFVLLTGILSALLAGNAAALLVIFIAKLRRTSPKPK